Protein AF-A0A141RA14-F1 (afdb_monomer_lite)

Radius of gyration: 17.75 Å; chains: 1; bounding box: 33×27×42 Å

Secondary structure (DSSP, 8-state):
-----PPPP--------SEEE-SSPPPHHHHHHHHHTT-EEE-

Foldseek 3Di:
DPDDDDDDDDDPDDDDAQEDEDPDDDDPVVVVVCVVRNRHYHD

Structure (mmCIF, N/CA/C/O backbone):
data_AF-A0A141RA14-F1
#
_entry.id   AF-A0A141RA14-F1
#
loop_
_atom_site.group_PDB
_atom_site.id
_atom_site.type_symbol
_atom_site.label_atom_id
_atom_site.label_alt_id
_atom_site.label_comp_id
_atom_site.label_asym_id
_atom_site.label_entity_id
_atom_site.label_seq_id
_atom_site.pdbx_PDB_ins_code
_atom_site.Cartn_x
_atom_site.Cartn_y
_atom_site.Cartn_z
_atom_site.occupancy
_atom_site.B_iso_or_equiv
_atom_site.auth_seq_id
_atom_site.auth_comp_id
_atom_site.auth_asym_id
_atom_site.auth_atom_id
_atom_site.pdbx_PDB_model_num
ATOM 1 N N . SER A 1 1 ? 26.691 -17.463 -31.419 1.00 55.88 1 SER A N 1
ATOM 2 C CA . SER A 1 1 ? 26.183 -17.258 -30.049 1.00 55.88 1 SER A CA 1
ATOM 3 C C . SER A 1 1 ? 24.802 -16.625 -30.136 1.00 55.88 1 SER A C 1
ATOM 5 O O . SER A 1 1 ? 24.690 -15.534 -30.677 1.00 55.88 1 SER A O 1
ATOM 7 N N . LYS A 1 2 ? 23.749 -17.347 -29.727 1.00 64.38 2 LYS A N 1
ATOM 8 C CA . LYS A 1 2 ? 22.331 -16.941 -29.860 1.00 64.38 2 LYS A CA 1
ATOM 9 C C . LYS A 1 2 ? 21.868 -15.980 -28.752 1.00 64.38 2 LYS A C 1
ATOM 11 O O . LYS A 1 2 ? 20.747 -15.490 -28.794 1.00 64.38 2 LYS A O 1
ATOM 16 N N . PHE A 1 3 ? 22.734 -15.707 -27.777 1.00 66.19 3 PHE A N 1
ATOM 17 C CA . PHE A 1 3 ? 22.492 -14.756 -26.702 1.00 66.19 3 PHE A CA 1
ATOM 18 C C . PHE A 1 3 ? 23.041 -13.395 -27.124 1.00 66.19 3 PHE A C 1
ATOM 20 O O . PHE A 1 3 ? 24.206 -13.071 -26.894 1.00 66.19 3 PHE A O 1
ATOM 27 N N . GLY A 1 4 ? 22.205 -12.618 -27.816 1.00 68.69 4 GLY A N 1
ATOM 28 C CA . GLY A 1 4 ? 22.459 -11.19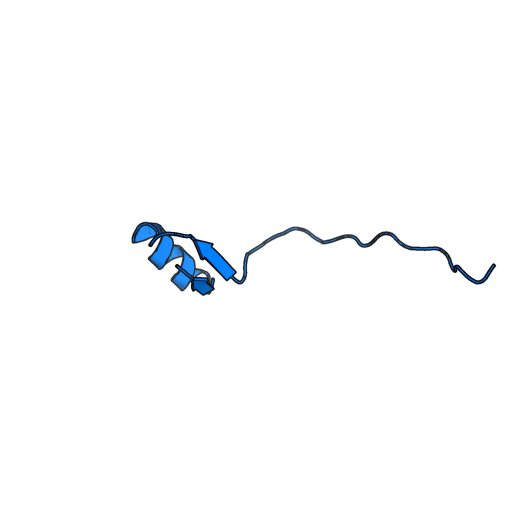4 -28.019 1.00 68.69 4 GLY A CA 1
ATOM 29 C C . GLY A 1 4 ? 22.682 -10.504 -26.670 1.00 68.69 4 GLY A C 1
ATOM 30 O O . GLY A 1 4 ? 22.123 -10.925 -25.660 1.00 68.69 4 GLY A O 1
ATOM 31 N N . LYS A 1 5 ? 23.539 -9.476 -26.658 1.00 72.75 5 LYS A N 1
ATOM 32 C CA . LYS A 1 5 ? 23.947 -8.696 -25.475 1.00 72.75 5 LYS A CA 1
ATOM 33 C C . LYS A 1 5 ? 22.769 -8.468 -24.514 1.00 72.75 5 LYS A C 1
ATOM 35 O O . LYS A 1 5 ? 21.883 -7.665 -24.802 1.00 72.75 5 LYS A O 1
ATOM 40 N N . VAL A 1 6 ? 22.772 -9.166 -23.379 1.00 75.69 6 VAL A N 1
ATOM 41 C CA . VAL A 1 6 ? 21.754 -9.012 -22.334 1.00 75.69 6 VAL A CA 1
ATOM 42 C C . VAL A 1 6 ? 21.924 -7.629 -21.713 1.00 75.69 6 VAL A C 1
ATOM 44 O O . VAL A 1 6 ? 22.989 -7.307 -21.187 1.00 75.69 6 VAL A O 1
ATOM 47 N N . ARG A 1 7 ? 20.892 -6.786 -21.800 1.00 75.44 7 ARG A N 1
ATOM 48 C CA . ARG A 1 7 ? 20.862 -5.504 -21.090 1.00 75.44 7 ARG A CA 1
ATOM 49 C C . ARG A 1 7 ? 20.210 -5.748 -19.728 1.00 75.44 7 ARG A C 1
ATOM 51 O O . ARG A 1 7 ? 19.129 -6.333 -19.700 1.00 75.44 7 ARG A O 1
A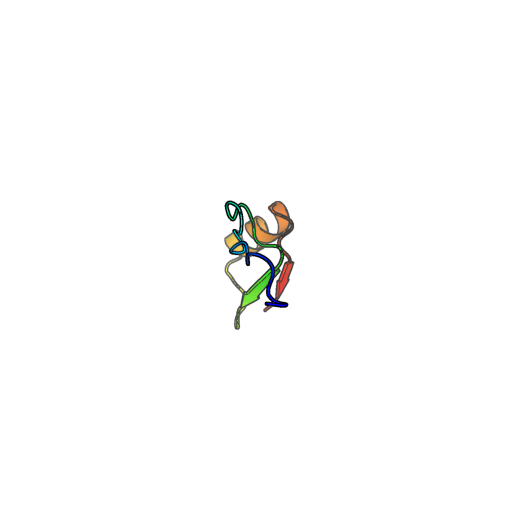TOM 58 N N . PRO A 1 8 ? 20.837 -5.336 -18.615 1.00 77.94 8 PRO A N 1
ATOM 59 C CA . PRO A 1 8 ? 20.239 -5.509 -17.299 1.00 77.94 8 PRO A CA 1
ATOM 60 C C . PRO A 1 8 ? 18.939 -4.706 -17.220 1.00 77.94 8 PRO A C 1
ATOM 62 O O . PRO A 1 8 ? 18.903 -3.543 -17.633 1.00 77.94 8 PRO A O 1
ATOM 65 N N . ALA A 1 9 ? 17.882 -5.319 -16.689 1.00 82.50 9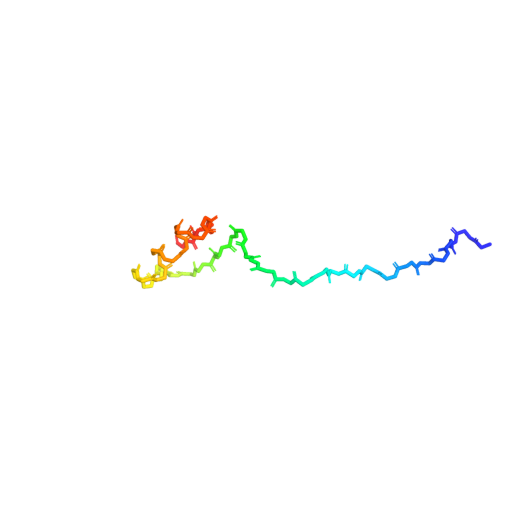 ALA A N 1
ATOM 66 C CA . ALA A 1 9 ? 16.664 -4.597 -16.358 1.00 82.50 9 ALA A CA 1
ATOM 67 C C . ALA A 1 9 ? 16.994 -3.548 -15.289 1.00 82.50 9 ALA A C 1
ATOM 69 O O . ALA A 1 9 ? 17.621 -3.856 -14.276 1.00 82.50 9 ALA A O 1
ATOM 70 N N . ARG A 1 10 ? 16.600 -2.298 -15.528 1.00 78.62 10 ARG A N 1
ATOM 71 C CA . ARG A 1 10 ? 16.701 -1.219 -14.546 1.00 78.62 10 ARG A CA 1
ATOM 72 C C . ARG A 1 10 ? 15.289 -0.766 -14.231 1.00 78.62 10 ARG A C 1
ATOM 74 O O . ARG A 1 10 ? 14.628 -0.200 -15.098 1.00 78.62 10 ARG A O 1
ATOM 81 N N . MET A 1 11 ? 14.833 -1.040 -13.015 1.00 81.88 11 MET A N 1
ATOM 82 C CA . MET A 1 11 ? 13.654 -0.366 -12.484 1.00 81.88 11 MET A CA 1
ATOM 83 C C . MET A 1 11 ? 14.051 1.088 -12.226 1.00 81.88 11 MET A C 1
ATOM 85 O O . MET A 1 11 ? 15.089 1.339 -11.617 1.00 81.88 11 MET A O 1
ATOM 89 N N . GLY A 1 12 ? 13.284 2.035 -12.769 1.00 84.81 12 GLY A N 1
ATOM 90 C CA . GLY A 1 12 ? 13.445 3.448 -12.425 1.00 84.81 12 GLY A CA 1
ATOM 91 C C . GLY A 1 12 ? 13.068 3.708 -10.965 1.00 84.81 12 GLY A C 1
ATOM 92 O O . GLY A 1 12 ? 12.678 2.790 -10.244 1.00 84.81 12 GLY A O 1
ATOM 93 N N . ASP A 1 13 ? 13.153 4.967 -10.541 1.00 88.12 13 ASP A N 1
ATOM 94 C CA . ASP A 1 13 ? 12.848 5.340 -9.158 1.00 88.12 13 ASP A CA 1
ATOM 95 C C . ASP A 1 13 ? 11.423 4.938 -8.756 1.00 88.12 13 ASP A C 1
ATOM 97 O O . ASP A 1 13 ? 10.443 5.238 -9.451 1.00 88.12 13 ASP A O 1
ATOM 101 N N . LEU A 1 14 ? 11.306 4.285 -7.599 1.00 84.94 14 LEU A N 1
ATOM 102 C CA . LEU A 1 14 ? 10.023 3.906 -7.023 1.00 84.94 14 LEU A CA 1
ATOM 103 C C . LEU A 1 14 ? 9.355 5.140 -6.413 1.00 84.94 14 LEU A C 1
ATOM 105 O O . LEU A 1 14 ? 9.770 5.632 -5.368 1.00 84.94 14 LEU A O 1
ATOM 109 N N . LYS A 1 15 ? 8.314 5.647 -7.077 1.00 86.19 15 LYS A N 1
ATOM 110 C CA . LYS A 1 15 ? 7.602 6.860 -6.639 1.00 86.19 15 LYS A CA 1
ATOM 111 C C . LYS A 1 15 ? 6.336 6.586 -5.833 1.00 86.19 15 LYS A C 1
ATOM 113 O O . LYS A 1 15 ? 5.917 7.452 -5.075 1.00 86.19 15 LYS A O 1
ATOM 118 N N . ARG A 1 16 ? 5.694 5.432 -6.037 1.00 87.62 16 ARG A N 1
ATOM 119 C CA . ARG A 1 16 ? 4.435 5.062 -5.376 1.00 87.62 16 ARG A CA 1
ATOM 120 C C . ARG A 1 16 ? 4.186 3.561 -5.437 1.00 87.62 16 ARG A C 1
ATOM 122 O O . ARG A 1 16 ? 4.726 2.886 -6.311 1.00 87.62 16 ARG A O 1
ATOM 129 N N . PHE A 1 17 ? 3.316 3.095 -4.549 1.00 90.38 17 PHE A N 1
ATOM 130 C CA . PHE A 1 17 ? 2.770 1.743 -4.554 1.00 90.38 17 PHE A CA 1
ATOM 131 C C . PHE A 1 17 ? 1.337 1.763 -5.071 1.00 90.38 17 PHE A C 1
ATOM 133 O O . PHE A 1 17 ? 0.599 2.703 -4.797 1.00 90.38 17 PHE A O 1
ATOM 140 N N . ASP A 1 18 ? 0.937 0.719 -5.788 1.00 91.88 18 ASP A N 1
ATOM 141 C CA . ASP A 1 18 ? -0.449 0.572 -6.239 1.00 91.88 18 ASP A CA 1
ATOM 142 C C . ASP A 1 18 ? -1.298 -0.194 -5.217 1.00 91.88 18 ASP A C 1
ATOM 144 O O . ASP A 1 18 ? -2.503 0.031 -5.111 1.00 91.88 18 ASP A O 1
ATOM 148 N N . ILE A 1 19 ? -0.674 -1.102 -4.456 1.00 94.06 19 ILE A N 1
ATOM 149 C CA . ILE A 1 19 ? -1.346 -1.984 -3.500 1.00 94.06 19 ILE A CA 1
ATOM 150 C C . ILE A 1 19 ? -0.485 -2.129 -2.247 1.00 94.06 19 ILE A C 1
ATOM 152 O O . ILE A 1 19 ? 0.724 -2.341 -2.346 1.00 94.06 19 ILE A O 1
ATOM 156 N N . VAL A 1 20 ? -1.1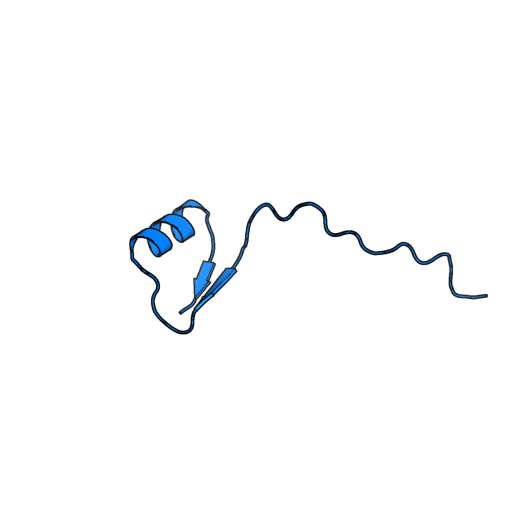21 -2.055 -1.082 1.00 92.94 20 VAL A N 1
ATOM 157 C CA . VAL A 1 20 ? -0.530 -2.394 0.214 1.00 92.94 20 VAL A CA 1
ATOM 158 C C . VAL A 1 20 ? -1.406 -3.459 0.857 1.00 92.94 20 VAL A C 1
ATOM 160 O O . VAL A 1 20 ? -2.621 -3.290 0.942 1.00 92.94 20 VAL A O 1
ATOM 163 N N . VAL A 1 21 ? -0.783 -4.559 1.274 1.00 94.00 21 VAL A N 1
ATOM 164 C CA . VAL A 1 21 ? -1.446 -5.677 1.950 1.00 94.00 21 VAL A CA 1
ATOM 165 C C . VAL A 1 21 ? -0.917 -5.739 3.376 1.00 94.00 21 VAL A C 1
ATOM 167 O O . VAL A 1 21 ? 0.297 -5.725 3.573 1.00 94.00 21 VAL A O 1
ATOM 170 N N . SER A 1 22 ? -1.820 -5.774 4.346 1.00 93.12 22 SER A N 1
ATOM 171 C CA . SER A 1 22 ? -1.524 -5.905 5.769 1.00 93.12 22 SER A CA 1
ATOM 172 C C . SER A 1 22 ? -2.299 -7.092 6.332 1.00 93.12 22 SER A C 1
ATOM 174 O O . SER A 1 22 ? -3.373 -7.407 5.838 1.00 93.12 22 SER A O 1
ATOM 176 N N . ASP A 1 23 ? -1.775 -7.742 7.367 1.00 94.12 23 ASP A N 1
ATOM 177 C CA . ASP A 1 23 ? -2.492 -8.820 8.063 1.00 94.12 23 ASP A CA 1
ATOM 178 C C . ASP A 1 23 ? -3.537 -8.276 9.060 1.00 94.12 23 ASP A C 1
ATOM 180 O O . ASP A 1 23 ? -4.339 -9.027 9.614 1.00 94.12 23 ASP A O 1
ATOM 184 N N . CYS A 1 24 ? -3.519 -6.966 9.321 1.00 90.56 24 CYS A N 1
ATOM 185 C CA . CYS A 1 24 ? -4.449 -6.277 10.210 1.00 90.56 24 CYS A CA 1
ATOM 186 C C . CYS A 1 24 ? -4.842 -4.901 9.661 1.00 90.56 24 CYS A C 1
ATOM 188 O O . CYS A 1 24 ? -4.103 -4.303 8.873 1.00 90.56 24 CYS A O 1
ATOM 190 N N . CYS A 1 25 ? -5.995 -4.385 10.104 1.00 90.00 25 CYS A N 1
ATOM 191 C CA . CYS A 1 25 ? -6.454 -3.043 9.745 1.00 90.00 25 CYS A CA 1
ATOM 192 C C . CYS A 1 25 ? -5.437 -1.990 10.213 1.00 90.00 25 CYS A C 1
ATOM 194 O O . CYS A 1 25 ? -5.242 -1.860 11.425 1.00 90.00 25 CYS A O 1
ATOM 196 N N . PRO A 1 26 ? -4.808 -1.237 9.290 1.00 92.19 26 PRO A N 1
ATOM 197 C CA . PRO A 1 26 ? -3.909 -0.144 9.646 1.00 92.19 26 PRO A CA 1
ATOM 198 C C . PRO A 1 26 ? -4.650 0.989 10.358 1.00 92.19 26 PRO A C 1
ATOM 200 O O . PRO A 1 26 ? -5.883 1.052 10.335 1.00 92.19 26 PRO A O 1
ATOM 203 N N . GLU A 1 27 ? -3.900 1.923 10.937 1.00 95.81 27 GLU A N 1
ATOM 204 C CA . GLU A 1 27 ? -4.464 3.099 11.593 1.00 95.81 27 GLU A CA 1
ATOM 205 C C . GLU A 1 27 ? -5.255 3.978 10.609 1.00 95.81 27 GLU A C 1
ATOM 207 O O . GLU A 1 27 ? -4.897 4.116 9.435 1.00 95.81 27 GLU A O 1
ATOM 212 N N . ASP A 1 28 ? -6.296 4.655 11.101 1.00 94.81 28 ASP A N 1
ATOM 213 C CA . ASP A 1 28 ? -7.173 5.509 10.285 1.00 94.81 28 ASP A CA 1
ATOM 214 C C . ASP A 1 28 ? -6.414 6.586 9.492 1.00 94.81 28 ASP A C 1
ATOM 216 O O . ASP A 1 28 ? -6.810 6.953 8.382 1.00 94.81 28 ASP A O 1
ATOM 220 N N . GLU A 1 29 ? -5.315 7.107 10.044 1.00 95.69 29 GLU A N 1
ATOM 221 C CA . GLU A 1 29 ? -4.442 8.062 9.354 1.00 95.69 29 GLU A CA 1
ATOM 222 C C . GLU A 1 29 ? -3.814 7.445 8.098 1.00 95.69 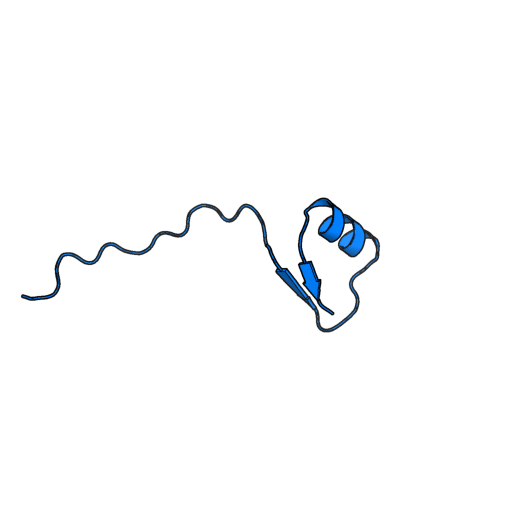29 GLU A C 1
ATOM 224 O O . GLU A 1 29 ? -3.795 8.074 7.034 1.00 95.69 29 GLU A O 1
ATOM 229 N N . TYR A 1 30 ? -3.376 6.189 8.192 1.00 93.06 30 TYR A N 1
ATOM 230 C CA . TYR A 1 30 ? -2.799 5.450 7.077 1.00 93.06 30 TYR A CA 1
ATOM 231 C C . TYR A 1 30 ? -3.860 5.079 6.039 1.00 93.06 30 TYR A C 1
ATOM 233 O O . TYR A 1 30 ? -3.622 5.207 4.837 1.00 93.06 30 TYR A O 1
ATOM 241 N N . VAL A 1 31 ? -5.064 4.704 6.479 1.00 93.62 31 VAL A N 1
ATOM 242 C CA . VAL A 1 31 ? -6.198 4.440 5.579 1.00 93.62 31 VAL A CA 1
ATOM 243 C C . VAL A 1 31 ? -6.542 5.691 4.761 1.00 93.62 31 VAL A C 1
ATOM 245 O O . VAL A 1 31 ? -6.686 5.614 3.537 1.00 93.62 31 VAL A O 1
ATOM 248 N N . LYS A 1 32 ? -6.606 6.867 5.400 1.00 95.38 32 LYS A N 1
ATOM 249 C CA . LYS A 1 32 ? -6.850 8.151 4.715 1.00 95.38 32 LYS A CA 1
ATOM 250 C C . LYS A 1 32 ? -5.727 8.505 3.746 1.00 95.38 32 LYS A C 1
ATOM 252 O O . LYS A 1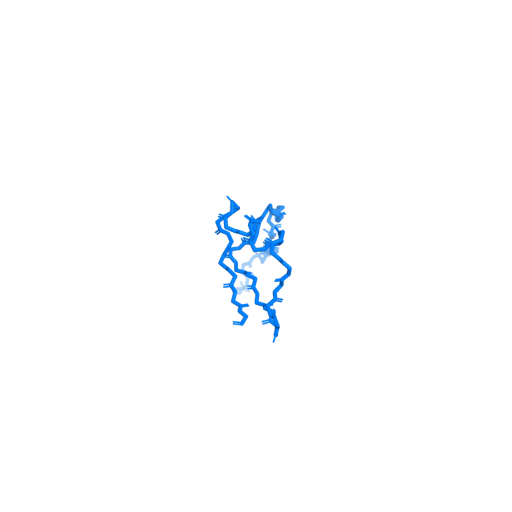 32 ? -5.997 8.962 2.630 1.00 95.38 32 LYS A O 1
ATOM 257 N N . TYR A 1 33 ? -4.476 8.279 4.144 1.00 94.19 33 TYR A N 1
ATOM 258 C CA . TYR A 1 33 ? -3.322 8.471 3.271 1.00 94.19 33 TYR A CA 1
ATOM 259 C C . TYR A 1 33 ? -3.404 7.571 2.030 1.00 94.19 33 TYR A C 1
ATOM 261 O O . TYR A 1 33 ? -3.297 8.069 0.906 1.00 94.19 33 TYR A O 1
ATOM 269 N N . ALA A 1 34 ? -3.673 6.276 2.217 1.00 93.00 34 ALA A N 1
ATOM 270 C CA . ALA A 1 34 ? -3.793 5.306 1.134 1.00 93.00 34 ALA A CA 1
ATOM 271 C C . ALA A 1 34 ? -4.918 5.686 0.159 1.00 93.00 34 ALA A C 1
ATOM 273 O O . ALA A 1 34 ? -4.692 5.723 -1.052 1.00 93.00 34 ALA A O 1
ATOM 274 N N . GLN A 1 35 ? -6.090 6.080 0.669 1.00 91.25 35 GLN A N 1
ATOM 275 C CA . GLN A 1 35 ? -7.194 6.582 -0.159 1.00 91.25 35 GLN A CA 1
ATOM 276 C C . GLN A 1 35 ? -6.796 7.829 -0.962 1.00 91.25 35 GLN A C 1
ATOM 278 O O . GLN A 1 35 ? -7.055 7.899 -2.165 1.00 91.25 35 GLN A O 1
ATOM 283 N N . THR A 1 36 ? -6.117 8.788 -0.325 1.00 94.25 36 THR A N 1
ATOM 284 C CA . THR A 1 36 ? -5.666 10.034 -0.973 1.00 94.25 36 THR A CA 1
ATOM 285 C C . THR A 1 36 ? -4.671 9.757 -2.098 1.00 94.25 36 THR A C 1
ATOM 287 O O . THR A 1 36 ? -4.765 10.335 -3.181 1.00 94.25 36 THR A O 1
ATOM 290 N N . GLN A 1 37 ? -3.738 8.834 -1.865 1.00 92.25 37 GLN A N 1
ATOM 291 C CA . GLN A 1 37 ? -2.717 8.439 -2.835 1.00 92.25 37 GLN A CA 1
ATOM 292 C C . GLN A 1 37 ? -3.219 7.416 -3.869 1.00 92.25 37 GLN A C 1
ATOM 294 O O . GLN A 1 37 ? -2.457 7.019 -4.751 1.00 92.25 37 GLN A O 1
ATOM 299 N N . ARG A 1 38 ? -4.503 7.022 -3.804 1.00 93.12 38 ARG A N 1
ATOM 300 C CA . ARG A 1 38 ? -5.123 5.976 -4.640 1.00 93.12 38 ARG A CA 1
ATOM 301 C C . ARG A 1 38 ? -4.401 4.628 -4.548 1.00 93.12 38 ARG A C 1
ATOM 303 O O . ARG A 1 38 ? -4.351 3.878 -5.519 1.00 93.12 38 ARG A O 1
ATOM 310 N N . ILE A 1 39 ? -3.860 4.334 -3.372 1.00 94.25 39 ILE A N 1
ATOM 311 C CA . ILE A 1 39 ? -3.240 3.057 -3.041 1.00 94.25 39 ILE A CA 1
ATOM 312 C C . ILE A 1 39 ? -4.354 2.119 -2.595 1.00 94.25 39 ILE A C 1
ATOM 314 O O . ILE A 1 39 ? -5.129 2.434 -1.688 1.00 94.25 39 ILE A O 1
ATOM 318 N N . LYS A 1 40 ? -4.444 0.952 -3.228 1.00 94.38 40 LYS A N 1
ATOM 319 C CA . LYS A 1 40 ? -5.393 -0.078 -2.826 1.00 94.38 40 LYS A CA 1
ATOM 320 C C . LYS A 1 40 ? -4.897 -0.738 -1.544 1.00 94.38 40 LYS A C 1
ATOM 322 O O . LYS A 1 40 ? -3.903 -1.456 -1.560 1.00 94.38 40 LYS A O 1
ATOM 327 N N . LEU A 1 41 ? -5.603 -0.505 -0.449 1.00 92.69 41 LEU A N 1
ATOM 328 C CA . LEU A 1 41 ? -5.322 -1.151 0.824 1.00 92.69 41 LEU A CA 1
ATOM 329 C C . LEU A 1 41 ? -6.109 -2.468 0.919 1.00 92.69 41 LEU A C 1
ATOM 331 O O . LEU A 1 41 ? -7.308 -2.488 0.639 1.00 92.69 41 LEU A O 1
ATOM 335 N N . MET A 1 42 ? -5.434 -3.558 1.274 1.00 92.56 42 MET A N 1
ATOM 336 C CA . MET A 1 42 ? -6.031 -4.859 1.584 1.00 92.56 42 MET A CA 1
ATOM 337 C C . MET A 1 42 ? -5.591 -5.270 2.985 1.00 92.56 42 MET A C 1
ATOM 339 O O . MET A 1 42 ? -4.403 -5.190 3.290 1.00 92.56 42 MET A O 1
ATOM 343 N N . TYR A 1 43 ? -6.538 -5.671 3.818 1.00 83.25 43 TYR A N 1
ATOM 344 C CA . TYR A 1 43 ? -6.314 -6.154 5.175 1.00 83.25 43 TYR A CA 1
ATOM 345 C C . TYR A 1 43 ? -7.522 -6.949 5.658 1.00 83.25 43 TYR A C 1
ATOM 347 O O . TYR A 1 43 ? -8.574 -6.868 4.976 1.00 83.25 43 TYR A O 1
#

Sequence (43 aa):
SKFGKVRPARMGDLKRFDIVVSDCCPEDEYVKYAQTQRIKLMY

pLDDT: mean 86.94, std 9.65, range [55.88, 95.81]